Protein AF-A0A4P7Z1M5-F1 (afdb_monomer_lite)

Secondary structure (DSSP, 8-state):
------HHHHHHHHHHHHT-HHHHHHHHHHHH-STTTGGGHHHHHHHHHHHHHHHHHHHHHHHHHHHHHHTT--

Radius of gyration: 16.15 Å; chains: 1; bounding box: 37×18×47 Å

pLDDT: mean 91.04, std 10.07, range [46.22, 97.25]

Sequence (74 aa):
MPFTLSEDEAAALDALAGYGTDAFLKVFYKEMGEAYLRPHEAGLRSLFASVRSHVPTVLERARTARKAFAGKEG

Foldseek 3Di:
DDDDDDLVRLVVLLVVLVVPLVVVQVVCCVPPNDPPCVVPSVVSNVSSVVSPVPSVVVNVVVVVVVVVVVVVPD

Structure (mmCIF, N/CA/C/O backbone):
data_AF-A0A4P7Z1M5-F1
#
_entry.id   AF-A0A4P7Z1M5-F1
#
loop_
_atom_site.group_PDB
_atom_site.id
_atom_site.type_symbol
_atom_site.label_atom_id
_atom_site.label_alt_id
_atom_site.label_comp_id
_atom_site.label_asym_id
_atom_site.label_entity_id
_atom_site.label_seq_id
_atom_site.pdbx_PDB_ins_code
_atom_site.Cartn_x
_atom_site.Cartn_y
_atom_site.Cartn_z
_atom_site.occupancy
_atom_site.B_iso_or_equiv
_atom_site.auth_seq_id
_atom_site.auth_comp_id
_atom_site.auth_asym_id
_atom_site.auth_atom_id
_atom_site.pdbx_PDB_model_num
ATOM 1 N N . MET A 1 1 ? 16.126 2.322 15.085 1.00 54.88 1 MET A N 1
ATOM 2 C CA . MET A 1 1 ? 14.791 2.645 15.632 1.00 54.88 1 MET A CA 1
ATOM 3 C C . MET A 1 1 ? 13.745 1.902 14.815 1.00 54.88 1 MET A C 1
ATOM 5 O O . MET A 1 1 ? 13.964 1.786 13.613 1.00 54.88 1 MET A O 1
ATOM 9 N N . PRO A 1 2 ? 12.679 1.359 15.423 1.00 83.44 2 PRO A N 1
ATOM 10 C CA . PRO A 1 2 ? 11.603 0.717 14.673 1.00 83.44 2 PRO A CA 1
ATOM 11 C C . PRO A 1 2 ? 10.812 1.747 13.851 1.00 83.44 2 PRO A C 1
ATOM 13 O O . PRO A 1 2 ? 10.634 2.888 14.274 1.00 83.44 2 PRO A O 1
ATOM 16 N N . PHE A 1 3 ? 10.349 1.335 12.671 1.00 85.81 3 PHE A N 1
ATOM 17 C CA . PHE A 1 3 ? 9.410 2.106 11.858 1.00 85.81 3 PHE A CA 1
ATOM 18 C C . PHE A 1 3 ? 8.008 1.970 12.461 1.00 85.81 3 PHE A C 1
ATOM 20 O O . PHE A 1 3 ? 7.559 0.851 12.709 1.00 85.81 3 PHE A O 1
ATOM 27 N N . THR A 1 4 ? 7.341 3.093 12.726 1.00 91.38 4 THR A N 1
ATOM 28 C CA . THR A 1 4 ? 6.038 3.124 13.408 1.00 91.38 4 THR A CA 1
ATOM 29 C C . THR A 1 4 ? 5.067 3.948 12.577 1.00 91.38 4 THR A C 1
ATOM 31 O O . THR A 1 4 ? 5.460 4.987 12.056 1.00 91.38 4 THR A O 1
ATOM 34 N N . LEU A 1 5 ? 3.823 3.484 12.464 1.00 92.56 5 LEU A N 1
ATOM 35 C CA . LEU A 1 5 ? 2.739 4.187 11.781 1.00 92.56 5 LEU A CA 1
ATOM 36 C C . LEU A 1 5 ? 1.658 4.554 12.797 1.00 92.56 5 LEU A C 1
ATOM 38 O O . LEU A 1 5 ? 1.340 3.757 13.684 1.00 92.56 5 LEU A O 1
ATOM 42 N N . SER A 1 6 ? 1.074 5.735 12.641 1.00 94.62 6 SER A N 1
ATOM 43 C CA . SER A 1 6 ? -0.222 6.066 13.228 1.00 94.62 6 SER A CA 1
ATOM 44 C C . SER A 1 6 ? -1.338 5.219 12.601 1.00 94.62 6 SER A C 1
ATOM 46 O O . SER A 1 6 ? -1.160 4.588 11.555 1.00 94.62 6 SER A O 1
ATOM 48 N N . GLU A 1 7 ? -2.513 5.198 13.234 1.00 93.88 7 GLU A N 1
ATOM 49 C CA . GLU A 1 7 ? -3.661 4.460 12.695 1.00 93.88 7 GLU A CA 1
ATOM 50 C C . GLU A 1 7 ? -4.108 4.996 11.329 1.00 93.88 7 GLU A C 1
ATOM 52 O O . GLU A 1 7 ? -4.410 4.201 10.441 1.00 93.88 7 GLU A O 1
ATOM 57 N N . ASP A 1 8 ? -4.086 6.317 11.135 1.00 95.50 8 ASP A N 1
ATOM 58 C CA . ASP A 1 8 ? -4.484 6.943 9.870 1.00 95.50 8 ASP A CA 1
ATOM 59 C C . ASP A 1 8 ? -3.489 6.630 8.745 1.00 95.50 8 ASP A C 1
ATOM 61 O O . ASP A 1 8 ? -3.894 6.313 7.626 1.00 95.50 8 ASP A O 1
ATOM 65 N N . GLU A 1 9 ? -2.183 6.636 9.032 1.00 96.06 9 GLU A N 1
ATOM 66 C CA . GLU A 1 9 ? -1.160 6.228 8.061 1.00 96.06 9 GLU A CA 1
ATOM 67 C C . GLU A 1 9 ? -1.281 4.741 7.706 1.00 96.06 9 GLU A C 1
ATOM 69 O O . GLU A 1 9 ? -1.156 4.367 6.539 1.00 96.06 9 GLU A O 1
ATOM 74 N N . ALA A 1 10 ? -1.566 3.887 8.694 1.00 95.38 10 ALA A N 1
ATOM 75 C CA . ALA A 1 10 ? -1.817 2.470 8.460 1.00 95.38 10 ALA A CA 1
ATOM 76 C C . ALA A 1 10 ? -3.080 2.253 7.608 1.00 95.38 10 ALA A C 1
ATOM 78 O O . ALA A 1 10 ? -3.058 1.436 6.690 1.00 95.38 10 ALA A O 1
ATOM 79 N N . ALA A 1 11 ? -4.152 3.012 7.851 1.00 95.38 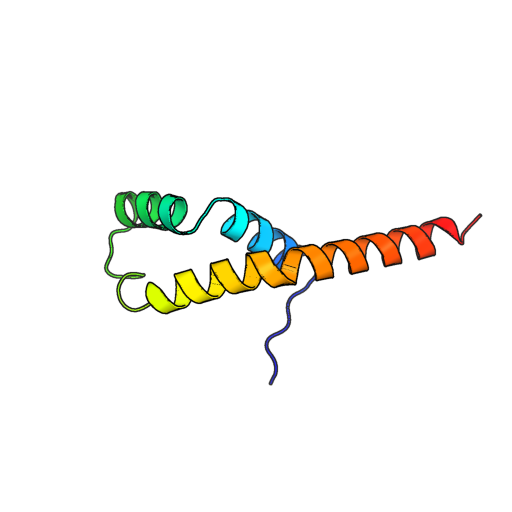11 ALA A N 1
ATOM 80 C CA . ALA A 1 11 ? -5.373 2.970 7.049 1.00 95.38 11 ALA A CA 1
ATOM 81 C C . ALA A 1 11 ? -5.142 3.447 5.607 1.00 95.38 11 ALA A C 1
ATOM 83 O O . ALA A 1 11 ? -5.636 2.827 4.665 1.00 95.38 11 ALA A O 1
ATO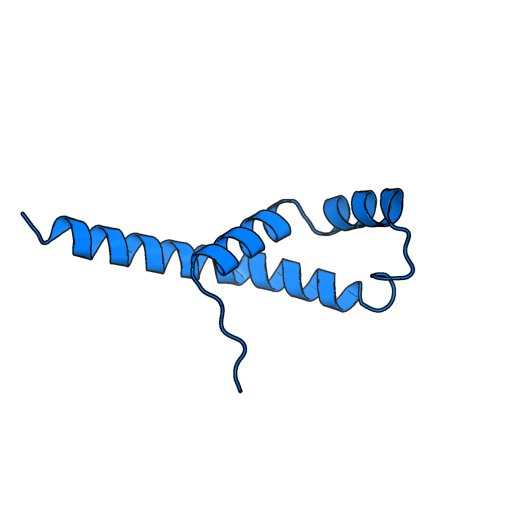M 84 N N . ALA A 1 12 ? -4.353 4.506 5.415 1.00 95.88 12 ALA A N 1
ATOM 85 C CA . ALA A 1 12 ? -3.975 4.976 4.086 1.00 95.88 12 ALA A CA 1
ATOM 86 C C . ALA A 1 12 ? -3.150 3.924 3.327 1.00 95.88 12 ALA A C 1
ATOM 88 O O . ALA A 1 12 ? -3.395 3.666 2.145 1.00 95.88 12 ALA A O 1
ATOM 89 N N . LEU A 1 13 ? -2.200 3.281 4.011 1.00 95.19 13 LEU A N 1
ATOM 90 C CA . LEU A 1 13 ? -1.377 2.225 3.432 1.00 95.19 13 LEU A CA 1
ATOM 91 C C . LEU A 1 13 ? -2.208 0.984 3.069 1.00 95.19 13 LEU A C 1
ATOM 93 O O . LEU A 1 13 ? -1.993 0.405 2.004 1.00 95.19 13 LEU A O 1
ATOM 97 N N . ASP A 1 14 ? -3.176 0.610 3.908 1.00 95.38 14 ASP A N 1
ATOM 98 C CA . ASP A 1 14 ? -4.126 -0.471 3.627 1.00 95.38 14 ASP A CA 1
ATOM 99 C C . ASP A 1 14 ? -4.966 -0.184 2.378 1.00 95.38 14 ASP A C 1
ATOM 101 O O . ASP A 1 14 ? -5.039 -1.015 1.473 1.00 95.38 14 ASP A O 1
ATOM 105 N N . ALA A 1 15 ? -5.516 1.029 2.266 1.00 94.56 15 ALA A N 1
ATOM 106 C CA . ALA A 1 15 ? -6.295 1.444 1.101 1.00 94.56 15 ALA A CA 1
ATOM 107 C C . ALA A 1 15 ? -5.468 1.402 -0.198 1.00 94.56 15 ALA A C 1
ATOM 109 O O . ALA A 1 15 ? -5.932 0.879 -1.216 1.00 94.56 15 ALA A O 1
ATOM 110 N N . LEU A 1 16 ? -4.224 1.897 -0.160 1.00 93.81 16 LEU A N 1
ATOM 111 C CA . LEU A 1 16 ? -3.298 1.842 -1.297 1.00 93.81 16 LEU A CA 1
ATOM 112 C C . LEU A 1 16 ? -2.979 0.400 -1.704 1.00 93.81 16 LEU A C 1
ATOM 114 O O . LEU A 1 16 ? -3.036 0.060 -2.887 1.00 93.81 16 LEU A O 1
ATOM 118 N N . ALA A 1 17 ? -2.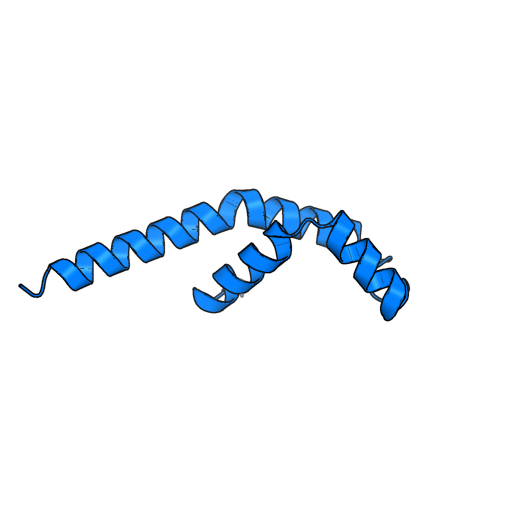662 -0.460 -0.735 1.00 94.12 17 ALA A N 1
ATOM 119 C CA . ALA A 1 17 ? -2.337 -1.854 -1.007 1.00 94.12 17 ALA A CA 1
ATOM 120 C C . ALA A 1 17 ? -3.560 -2.653 -1.488 1.00 94.12 17 ALA A C 1
ATOM 122 O O . ALA A 1 17 ? -3.419 -3.547 -2.330 1.00 94.12 17 ALA A O 1
ATOM 123 N N . GLY A 1 18 ? -4.755 -2.310 -0.999 1.00 91.44 18 GLY A N 1
ATOM 124 C CA . GLY A 1 18 ? -6.035 -2.910 -1.370 1.00 91.44 18 GLY A CA 1
ATOM 125 C C . GLY A 1 18 ? -6.411 -2.712 -2.840 1.00 91.44 18 GLY A C 1
ATOM 126 O O . GLY A 1 18 ? -7.007 -3.609 -3.432 1.00 91.44 18 GLY A O 1
ATOM 127 N N . TYR A 1 19 ? -5.985 -1.607 -3.465 1.00 84.62 19 TYR A N 1
ATOM 128 C CA . TYR A 1 19 ? -6.166 -1.371 -4.906 1.00 84.62 19 TYR A CA 1
ATOM 129 C C . TYR A 1 19 ? -5.461 -2.428 -5.779 1.00 84.62 19 TYR A C 1
ATOM 131 O O . TYR A 1 19 ? -5.869 -2.696 -6.909 1.00 84.62 19 TYR A O 1
ATOM 139 N N . GLY A 1 20 ? -4.422 -3.069 -5.233 1.00 89.00 20 GLY A N 1
ATOM 140 C CA . GLY A 1 20 ? -3.635 -4.101 -5.894 1.00 89.00 20 GLY A CA 1
ATOM 141 C C . GLY A 1 20 ? -2.370 -3.545 -6.544 1.00 89.00 20 GLY A C 1
ATOM 142 O O . GLY A 1 20 ? -2.394 -2.558 -7.281 1.00 89.00 20 GLY A O 1
ATOM 143 N N . THR A 1 21 ? -1.240 -4.211 -6.289 1.00 93.25 21 THR A N 1
ATOM 144 C CA . THR A 1 21 ? 0.080 -3.739 -6.730 1.00 93.25 21 THR A CA 1
ATOM 145 C C . THR A 1 21 ? 0.195 -3.617 -8.247 1.00 93.25 21 THR A C 1
ATOM 147 O O . THR A 1 21 ? 0.781 -2.653 -8.722 1.00 93.25 21 THR A O 1
ATOM 150 N N . ASP A 1 22 ? -0.382 -4.541 -9.019 1.00 94.00 22 ASP A N 1
ATOM 151 C CA . ASP A 1 22 ? -0.290 -4.500 -10.485 1.00 94.00 22 ASP A CA 1
ATOM 152 C C . ASP A 1 22 ? -1.068 -3.329 -11.086 1.00 94.00 22 ASP A C 1
ATOM 154 O O . ASP A 1 22 ? -0.575 -2.651 -11.985 1.00 94.00 22 ASP A O 1
ATOM 158 N N . ALA A 1 23 ? -2.268 -3.058 -10.567 1.00 94.31 23 ALA A N 1
ATOM 159 C CA . ALA A 1 23 ? -3.068 -1.920 -11.002 1.00 94.31 23 ALA A CA 1
ATOM 160 C C . ALA A 1 23 ? -2.364 -0.599 -10.660 1.00 94.31 23 ALA A C 1
ATOM 162 O O . ALA A 1 23 ? -2.286 0.294 -11.506 1.00 94.31 23 ALA A O 1
ATOM 163 N N . PHE A 1 24 ? -1.785 -0.513 -9.457 1.00 93.94 24 PHE A N 1
ATOM 164 C CA . PHE A 1 24 ? -0.978 0.628 -9.031 1.00 93.94 24 PHE A CA 1
ATOM 165 C C . PHE A 1 24 ? 0.239 0.842 -9.942 1.00 93.94 24 PHE A C 1
ATOM 167 O O . PHE A 1 24 ? 0.398 1.926 -10.499 1.00 93.94 24 PHE A O 1
ATOM 174 N N . LEU A 1 25 ? 1.065 -0.190 -10.148 1.00 94.81 25 LEU A N 1
ATOM 175 C CA . LEU A 1 25 ? 2.270 -0.109 -10.979 1.00 94.81 25 LEU A CA 1
ATOM 176 C C . LEU A 1 25 ? 1.941 0.250 -12.426 1.00 94.81 25 LEU A C 1
ATOM 178 O O . LEU A 1 25 ? 2.621 1.083 -13.014 1.00 94.81 25 LEU A O 1
ATOM 182 N N . LYS A 1 26 ? 0.867 -0.315 -12.988 1.00 95.56 26 LYS A N 1
ATOM 183 C CA . LYS A 1 26 ? 0.423 -0.002 -14.349 1.00 95.56 26 LYS A CA 1
ATOM 184 C C . LYS A 1 26 ? 0.138 1.489 -14.530 1.00 95.56 26 LYS A C 1
ATOM 186 O O . LYS A 1 26 ? 0.585 2.074 -15.513 1.00 95.56 26 LYS A O 1
ATOM 191 N N . VAL A 1 27 ? -0.612 2.102 -13.611 1.00 95.31 27 VAL A N 1
ATOM 192 C CA . VAL A 1 27 ? -0.928 3.539 -13.683 1.00 95.31 27 VAL A CA 1
ATOM 193 C C . VAL A 1 27 ? 0.311 4.373 -13.372 1.00 95.31 27 VAL A C 1
ATOM 195 O O . VAL A 1 27 ? 0.611 5.310 -14.106 1.00 95.31 27 VAL A O 1
ATOM 198 N N . PHE A 1 28 ? 1.072 4.004 -12.342 1.00 95.00 28 PHE A N 1
ATOM 199 C CA . PHE A 1 28 ? 2.280 4.727 -11.961 1.00 95.00 28 PHE A CA 1
ATOM 200 C C . PHE A 1 28 ? 3.294 4.771 -13.108 1.00 95.00 28 PHE A C 1
ATOM 202 O O . PHE A 1 28 ? 3.774 5.842 -13.459 1.00 95.00 28 PHE A O 1
ATOM 209 N N . TYR A 1 29 ? 3.586 3.634 -13.742 1.00 96.56 29 TYR A N 1
ATOM 210 C CA . TYR A 1 29 ? 4.524 3.568 -14.863 1.00 96.56 29 TYR A CA 1
ATOM 211 C C . TYR A 1 29 ? 4.021 4.292 -16.104 1.00 96.56 29 TYR A C 1
ATOM 213 O O . TYR A 1 29 ? 4.826 4.881 -16.822 1.00 96.56 29 TYR A O 1
ATOM 221 N N . LYS A 1 30 ? 2.704 4.309 -16.331 1.00 96.81 30 LYS A N 1
ATOM 222 C CA . LYS A 1 30 ? 2.106 5.072 -17.427 1.00 96.81 30 LYS A CA 1
ATOM 223 C C . LYS A 1 30 ? 2.309 6.580 -17.262 1.00 96.81 30 LYS A C 1
ATOM 225 O O . LYS A 1 30 ? 2.618 7.243 -18.243 1.00 96.81 30 LYS A O 1
ATOM 230 N N . GLU A 1 31 ? 2.122 7.109 -16.055 1.00 97.25 31 GLU A N 1
ATOM 231 C CA . GLU A 1 31 ? 2.120 8.561 -15.821 1.00 97.25 31 GLU A CA 1
ATOM 232 C C . GLU A 1 31 ? 3.501 9.108 -15.415 1.00 97.25 31 GLU A C 1
ATOM 234 O O . GLU A 1 31 ? 3.875 10.207 -15.814 1.00 97.25 31 GLU A O 1
ATOM 239 N N . MET A 1 32 ? 4.281 8.340 -14.649 1.00 95.19 32 MET A N 1
ATOM 240 C CA . MET A 1 32 ? 5.552 8.780 -14.048 1.00 95.19 32 MET A CA 1
ATOM 241 C C . MET A 1 32 ? 6.787 8.121 -14.679 1.00 95.19 32 MET A C 1
ATOM 243 O O . MET A 1 32 ? 7.920 8.507 -14.381 1.00 95.19 32 MET A O 1
ATOM 247 N N . GLY A 1 33 ? 6.586 7.108 -1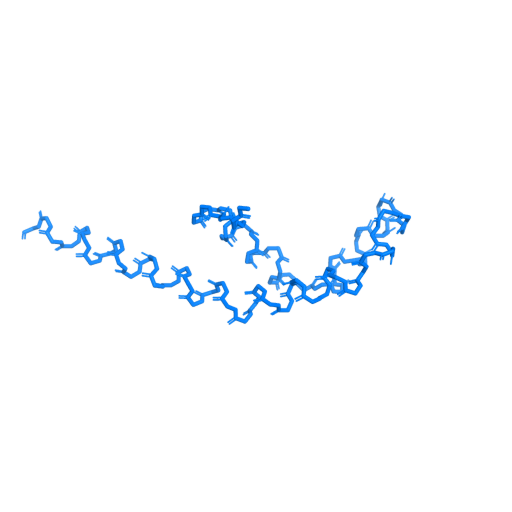5.525 1.00 95.00 33 GLY A N 1
ATOM 248 C CA . GLY A 1 33 ? 7.653 6.256 -16.039 1.00 95.00 33 GLY A CA 1
ATOM 249 C C . GLY A 1 33 ? 8.162 5.228 -15.022 1.00 95.00 33 GLY A C 1
ATOM 250 O O . GLY A 1 33 ? 7.808 5.212 -13.842 1.00 95.00 33 GLY A O 1
ATOM 251 N N . GLU A 1 34 ? 9.026 4.333 -15.494 1.00 95.56 34 GLU A N 1
ATOM 252 C CA . GLU A 1 34 ? 9.477 3.167 -14.722 1.00 95.56 34 GLU A CA 1
ATOM 253 C C . GLU A 1 34 ? 10.685 3.437 -13.822 1.00 95.56 34 GLU A C 1
ATOM 255 O O . GLU A 1 34 ? 10.904 2.716 -12.848 1.00 95.56 34 GLU A O 1
ATOM 260 N N . ALA A 1 35 ? 11.481 4.464 -14.132 1.00 96.00 35 ALA A N 1
ATOM 261 C CA . ALA A 1 35 ? 12.811 4.660 -13.551 1.00 96.00 35 ALA A CA 1
ATOM 262 C C . ALA A 1 35 ? 12.808 4.710 -12.013 1.00 96.00 35 ALA A C 1
ATOM 264 O O . ALA A 1 35 ? 13.724 4.182 -11.387 1.00 96.00 35 ALA A O 1
ATOM 265 N N . TYR A 1 36 ? 11.764 5.291 -11.419 1.00 92.19 36 TYR A N 1
ATOM 266 C CA . TYR A 1 36 ? 11.649 5.461 -9.971 1.00 92.19 36 TYR A CA 1
ATOM 267 C C . TYR A 1 36 ? 11.360 4.161 -9.217 1.00 92.19 36 TYR A C 1
ATOM 269 O O . TYR A 1 36 ? 11.931 3.932 -8.155 1.00 92.19 36 TYR A O 1
ATOM 277 N N . LEU A 1 37 ? 10.468 3.312 -9.737 1.00 94.56 37 LEU A N 1
ATOM 278 C CA . LEU A 1 37 ? 9.971 2.147 -8.996 1.00 94.56 37 LEU A CA 1
ATOM 279 C C . LEU A 1 37 ? 10.463 0.811 -9.543 1.00 94.56 37 LEU A C 1
ATOM 281 O O . LEU A 1 37 ? 10.474 -0.157 -8.792 1.00 94.56 37 LEU A O 1
ATOM 285 N N . ARG A 1 38 ? 10.910 0.725 -10.799 1.00 95.50 38 ARG A N 1
ATOM 286 C CA . ARG A 1 38 ? 11.424 -0.525 -11.384 1.00 95.50 38 ARG A CA 1
ATOM 287 C C . ARG A 1 38 ? 12.566 -1.154 -10.569 1.00 95.50 38 ARG A C 1
ATOM 289 O O . ARG A 1 38 ? 12.511 -2.360 -10.344 1.00 95.50 38 ARG A O 1
ATOM 296 N N . PRO A 1 39 ? 13.553 -0.400 -10.037 1.00 97.06 39 PRO A N 1
ATOM 297 C CA . PRO A 1 39 ? 14.590 -0.987 -9.179 1.00 97.06 39 PRO A CA 1
ATOM 298 C C . PRO A 1 39 ? 14.055 -1.539 -7.847 1.00 97.06 39 PRO A C 1
ATOM 300 O O . PRO A 1 39 ? 14.708 -2.358 -7.207 1.00 97.06 39 PRO A O 1
ATOM 303 N N . HIS A 1 40 ? 12.874 -1.089 -7.420 1.00 96.38 40 HIS A N 1
ATOM 304 C CA . HIS A 1 40 ? 12.275 -1.396 -6.122 1.00 96.38 40 HIS A CA 1
ATOM 305 C C . HIS A 1 40 ? 10.979 -2.211 -6.238 1.00 96.38 40 HIS A C 1
ATOM 307 O O . HIS A 1 40 ? 10.306 -2.435 -5.232 1.00 96.38 40 HIS A O 1
ATOM 313 N N . GLU A 1 41 ? 10.627 -2.685 -7.437 1.00 95.81 41 GLU A N 1
ATOM 314 C CA . GLU A 1 41 ? 9.320 -3.281 -7.722 1.00 95.81 41 GLU A CA 1
ATOM 315 C C . GLU A 1 41 ? 9.057 -4.519 -6.858 1.00 95.81 41 GLU A C 1
ATOM 317 O O . GLU A 1 41 ? 7.990 -4.655 -6.260 1.00 95.81 41 GLU A O 1
ATOM 322 N N . ALA A 1 42 ? 10.059 -5.390 -6.716 1.00 96.75 42 ALA A N 1
ATOM 323 C CA . ALA A 1 42 ? 9.971 -6.566 -5.854 1.00 96.75 42 ALA A CA 1
ATOM 324 C C . ALA A 1 42 ? 9.717 -6.186 -4.384 1.00 96.75 42 ALA A C 1
ATOM 326 O O . ALA A 1 42 ? 8.900 -6.813 -3.706 1.00 96.75 42 ALA A O 1
ATOM 327 N N . GLY A 1 43 ? 10.372 -5.123 -3.908 1.00 96.75 43 GLY A N 1
ATOM 328 C CA . GLY A 1 43 ? 10.163 -4.580 -2.568 1.00 96.75 43 GLY A CA 1
ATOM 329 C C . GLY A 1 43 ? 8.749 -4.031 -2.388 1.00 96.75 43 GLY A C 1
ATOM 330 O O . GLY A 1 43 ? 8.095 -4.350 -1.400 1.00 96.75 43 GLY A O 1
ATOM 331 N N . LEU A 1 44 ? 8.235 -3.285 -3.370 1.00 95.69 44 LEU A N 1
ATOM 332 C CA . LEU A 1 44 ? 6.873 -2.749 -3.344 1.00 95.69 44 LEU A CA 1
ATOM 333 C C . LEU A 1 44 ? 5.815 -3.862 -3.358 1.00 95.69 44 LEU A C 1
ATOM 335 O O . LEU A 1 44 ? 4.853 -3.814 -2.591 1.00 95.69 44 LEU A O 1
ATOM 339 N N . ARG A 1 45 ? 6.007 -4.893 -4.189 1.00 96.12 45 ARG A N 1
ATOM 340 C CA . ARG A 1 45 ? 5.144 -6.085 -4.232 1.00 96.12 45 ARG A CA 1
ATOM 341 C C . ARG A 1 45 ? 5.112 -6.797 -2.885 1.00 96.12 45 ARG A C 1
ATOM 343 O O . ARG A 1 45 ? 4.029 -7.094 -2.382 1.00 96.12 45 ARG A O 1
ATOM 350 N N . SER A 1 46 ? 6.280 -7.014 -2.284 1.00 97.00 46 SER A N 1
ATOM 351 C CA . SER A 1 46 ? 6.399 -7.613 -0.952 1.00 97.00 46 SER A CA 1
ATOM 352 C C . SER A 1 46 ? 5.736 -6.752 0.131 1.00 97.00 46 SER A C 1
ATOM 354 O O . SER A 1 46 ? 4.985 -7.267 0.964 1.00 97.00 46 SER A O 1
ATOM 356 N N . LEU A 1 47 ? 5.931 -5.430 0.079 1.00 95.12 47 LEU A N 1
ATOM 357 C CA . LEU A 1 47 ? 5.316 -4.481 1.004 1.00 95.12 47 LEU A CA 1
ATOM 358 C C . LEU A 1 47 ? 3.789 -4.542 0.921 1.00 95.12 47 LEU A C 1
ATOM 360 O O . LEU A 1 47 ? 3.135 -4.769 1.932 1.00 95.12 47 LEU A O 1
ATOM 364 N N . PHE A 1 48 ? 3.209 -4.406 -0.272 1.00 96.06 48 PHE A N 1
ATOM 365 C CA . PHE A 1 48 ? 1.753 -4.413 -0.450 1.00 96.06 48 PHE A CA 1
ATOM 366 C C . PHE A 1 48 ? 1.137 -5.774 -0.098 1.00 96.06 48 PHE A C 1
ATOM 368 O O . PHE A 1 48 ? 0.023 -5.838 0.421 1.00 96.06 48 PHE A O 1
ATOM 375 N N . ALA A 1 49 ? 1.842 -6.880 -0.348 1.00 95.62 49 ALA A N 1
ATOM 376 C CA . ALA A 1 49 ? 1.417 -8.200 0.115 1.00 95.62 49 ALA A CA 1
ATOM 377 C C . ALA A 1 49 ? 1.415 -8.295 1.651 1.00 95.62 49 ALA A C 1
ATOM 379 O O . ALA A 1 49 ? 0.448 -8.788 2.230 1.00 95.62 49 ALA A O 1
ATOM 380 N N . SER A 1 50 ? 2.458 -7.781 2.306 1.00 95.31 50 SER A N 1
ATOM 381 C CA . SER A 1 50 ? 2.576 -7.761 3.769 1.00 95.31 50 SER A CA 1
ATOM 382 C C . SER A 1 50 ? 1.527 -6.859 4.420 1.00 95.31 50 SER A C 1
ATOM 384 O O . SER A 1 50 ? 0.950 -7.219 5.442 1.00 95.31 50 SER A O 1
ATOM 386 N N . VAL A 1 51 ? 1.236 -5.708 3.812 1.00 95.44 51 VAL A N 1
ATOM 387 C CA . VAL A 1 51 ? 0.188 -4.792 4.276 1.00 95.44 51 VAL A CA 1
ATOM 388 C C . VAL A 1 51 ? -1.165 -5.490 4.250 1.00 95.44 51 VAL A C 1
ATOM 390 O O . VAL A 1 51 ? -1.805 -5.594 5.292 1.00 95.44 51 VAL A O 1
ATOM 393 N N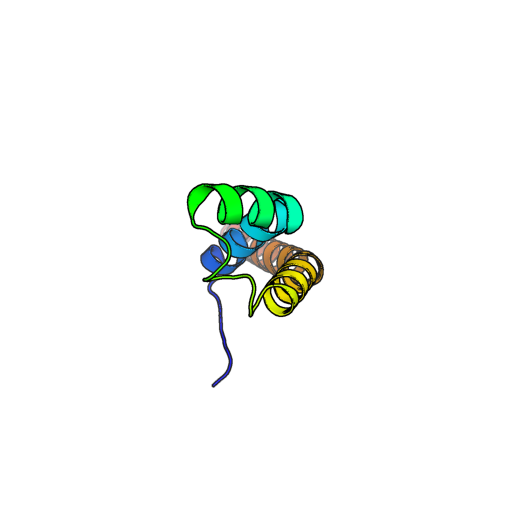 . ARG A 1 52 ? -1.551 -6.066 3.104 1.00 93.94 52 ARG A N 1
ATOM 394 C CA . ARG A 1 52 ? -2.845 -6.751 2.947 1.00 93.94 52 ARG A CA 1
ATOM 395 C C . ARG A 1 52 ? -3.041 -7.928 3.903 1.00 93.94 52 ARG A C 1
ATOM 397 O O . ARG A 1 52 ? -4.178 -8.248 4.231 1.00 93.94 52 ARG A O 1
ATOM 404 N N . SER A 1 53 ? -1.968 -8.588 4.337 1.00 94.44 53 SER A N 1
ATOM 405 C CA . SER A 1 53 ? -2.066 -9.716 5.270 1.00 94.44 53 SER A CA 1
ATOM 406 C C . SER A 1 53 ? -2.126 -9.298 6.741 1.00 94.44 53 SER A C 1
ATOM 408 O O . SER A 1 53 ? -2.792 -9.972 7.525 1.00 94.44 53 SER A O 1
ATOM 410 N N . HIS A 1 54 ? -1.479 -8.196 7.134 1.00 93.44 54 HIS A N 1
ATOM 411 C CA . HIS A 1 54 ? -1.339 -7.832 8.551 1.00 93.44 54 HIS A CA 1
ATOM 412 C C . HIS A 1 54 ? -2.162 -6.606 8.958 1.00 93.44 54 HIS A C 1
ATOM 414 O O . HIS A 1 54 ? -2.791 -6.609 10.020 1.00 93.44 54 HIS A O 1
ATOM 420 N N . VAL A 1 55 ? -2.161 -5.554 8.138 1.00 93.44 55 VAL A N 1
ATOM 421 C CA . VAL A 1 55 ? -2.685 -4.232 8.510 1.00 93.44 55 VAL A CA 1
ATOM 422 C C . VAL A 1 55 ? -4.198 -4.234 8.757 1.00 93.44 55 VAL A C 1
ATOM 424 O O . VAL A 1 55 ? -4.588 -3.694 9.796 1.00 93.44 55 VAL A O 1
ATOM 427 N N . PRO A 1 56 ? -5.051 -4.909 7.955 1.00 93.75 56 PRO A N 1
ATOM 428 C CA . PRO A 1 56 ? -6.487 -4.978 8.238 1.00 93.75 56 PRO A CA 1
ATOM 429 C C . PRO A 1 56 ? -6.800 -5.488 9.649 1.00 93.75 56 PRO A C 1
ATOM 431 O O . PRO A 1 56 ? -7.626 -4.921 10.360 1.00 93.75 56 PRO A O 1
ATOM 434 N N . THR A 1 57 ? -6.085 -6.524 10.100 1.00 94.12 57 THR A N 1
ATOM 435 C CA . THR A 1 57 ? -6.289 -7.105 11.436 1.00 94.12 57 THR A CA 1
ATOM 436 C C . THR A 1 57 ? -5.896 -6.124 12.540 1.00 94.12 57 THR A C 1
ATOM 438 O O . THR A 1 57 ? -6.566 -6.044 13.571 1.00 94.12 57 THR A O 1
ATOM 441 N N . VAL A 1 58 ? -4.810 -5.371 12.347 1.00 93.12 58 VAL A N 1
ATOM 442 C CA . VAL A 1 58 ? -4.362 -4.353 13.309 1.00 93.12 58 VAL A CA 1
ATOM 443 C C . VAL A 1 58 ? -5.369 -3.205 13.386 1.00 93.12 58 VAL A C 1
ATOM 445 O O . VAL A 1 58 ? -5.742 -2.803 14.489 1.00 93.12 58 VAL A O 1
ATOM 448 N N . LEU A 1 59 ? -5.863 -2.730 12.240 1.00 94.06 59 LEU A N 1
ATOM 449 C CA . LEU A 1 59 ? -6.868 -1.668 12.173 1.00 94.06 59 LEU A CA 1
ATOM 450 C C . LEU A 1 59 ? -8.189 -2.089 12.823 1.00 94.06 59 LEU A C 1
ATOM 452 O O . LEU A 1 59 ? -8.759 -1.329 13.604 1.00 94.06 59 LEU A O 1
ATOM 456 N N . GLU A 1 60 ? -8.658 -3.314 12.581 1.00 93.94 60 GLU A N 1
ATOM 457 C CA . GLU A 1 60 ? -9.879 -3.820 13.217 1.00 93.94 60 GLU A CA 1
ATOM 458 C C . GLU A 1 60 ? -9.734 -3.954 14.738 1.00 93.94 60 GLU A C 1
ATOM 460 O O . GLU A 1 60 ? -10.656 -3.614 15.487 1.00 93.94 60 GLU A O 1
ATOM 465 N N . ARG A 1 61 ? -8.557 -4.357 15.234 1.00 92.38 61 ARG A N 1
ATOM 466 C CA . ARG A 1 61 ? -8.266 -4.356 16.679 1.00 92.38 61 ARG A CA 1
ATOM 467 C C . ARG A 1 61 ? -8.309 -2.946 17.263 1.00 92.38 61 ARG A C 1
ATOM 469 O O . ARG A 1 61 ? -8.937 -2.751 18.303 1.00 92.38 61 ARG A O 1
ATOM 476 N N . ALA A 1 62 ? -7.696 -1.972 16.592 1.00 91.25 62 ALA A N 1
ATOM 477 C CA . ALA A 1 62 ? -7.696 -0.579 17.034 1.00 91.25 62 ALA A CA 1
ATOM 478 C C . ALA A 1 62 ? -9.121 0.006 17.072 1.00 91.25 62 ALA A C 1
ATOM 480 O O . ALA A 1 62 ? -9.545 0.565 18.087 1.00 91.25 62 ALA A O 1
ATOM 481 N N . ARG A 1 63 ? -9.915 -0.232 16.019 1.00 91.44 63 ARG A N 1
ATOM 482 C CA . ARG A 1 63 ? -11.336 0.149 15.957 1.00 91.44 63 ARG A CA 1
ATOM 483 C C . ARG A 1 63 ? -12.161 -0.495 17.066 1.00 91.44 63 ARG A C 1
ATOM 485 O O . ARG A 1 63 ? -12.976 0.183 17.690 1.00 91.44 63 ARG A O 1
ATOM 492 N N . THR A 1 64 ? -11.960 -1.787 17.317 1.00 91.62 64 THR A N 1
ATOM 493 C CA . THR A 1 64 ? -12.674 -2.524 18.370 1.00 91.62 64 THR A CA 1
ATOM 494 C C . THR A 1 64 ? -12.355 -1.954 19.749 1.00 91.62 64 THR A C 1
ATOM 496 O O . THR A 1 64 ? -13.271 -1.698 20.529 1.00 91.62 64 THR A O 1
ATOM 499 N N . ALA A 1 65 ? -11.077 -1.679 20.029 1.00 90.75 65 ALA A N 1
ATOM 500 C CA . ALA A 1 65 ? -10.661 -1.044 21.274 1.00 90.75 65 ALA A CA 1
ATOM 501 C C . ALA A 1 65 ? -11.320 0.333 21.440 1.00 90.75 65 ALA A C 1
ATOM 503 O O . ALA A 1 65 ? -11.956 0.584 22.462 1.00 90.75 65 ALA A O 1
ATOM 504 N N . ARG A 1 66 ? -11.270 1.191 20.411 1.00 89.62 66 ARG A N 1
ATOM 505 C CA . ARG A 1 66 ? -11.909 2.516 20.437 1.00 89.62 66 ARG A CA 1
ATOM 506 C C . ARG A 1 66 ? -13.404 2.431 20.751 1.00 89.62 66 ARG A C 1
ATOM 508 O O . ARG A 1 66 ? -13.881 3.174 21.603 1.00 89.62 66 ARG A O 1
ATOM 515 N N . LYS A 1 67 ? -14.136 1.512 20.110 1.00 89.06 67 LYS A N 1
ATOM 516 C CA . LYS A 1 67 ? -15.571 1.296 20.374 1.00 89.06 67 LYS A CA 1
ATOM 517 C C . LYS A 1 67 ? -15.833 0.850 21.815 1.00 89.06 67 LYS A C 1
ATOM 519 O O . LYS A 1 67 ? -16.767 1.344 22.436 1.00 89.06 67 LYS A O 1
ATOM 524 N N . ALA A 1 68 ? -15.009 -0.050 22.351 1.00 90.06 68 ALA A N 1
ATOM 525 C CA . ALA A 1 68 ? -15.147 -0.535 23.722 1.00 90.06 68 ALA A CA 1
ATOM 526 C C . ALA A 1 68 ? -14.893 0.560 24.773 1.00 90.06 68 ALA A C 1
ATOM 528 O O . ALA A 1 68 ? -15.542 0.560 25.816 1.00 90.06 68 ALA A O 1
ATOM 529 N N . PHE A 1 69 ? -13.973 1.493 24.503 1.00 85.81 69 PHE A N 1
ATOM 530 C CA . PHE A 1 69 ? -13.725 2.638 25.383 1.00 85.81 69 PHE A CA 1
ATOM 531 C C . PHE A 1 69 ? -14.807 3.715 25.258 1.00 85.81 69 PHE A C 1
ATOM 533 O O . PHE A 1 69 ? -15.287 4.191 26.280 1.00 85.81 69 PHE A O 1
ATOM 540 N N . ALA A 1 70 ? -15.262 4.031 24.042 1.00 82.44 70 ALA A N 1
ATOM 541 C CA . ALA A 1 70 ? -16.346 4.994 23.827 1.00 82.44 70 ALA A CA 1
ATOM 542 C C . ALA A 1 70 ? -17.693 4.522 24.413 1.00 82.44 70 ALA A C 1
ATOM 544 O O . ALA A 1 70 ? -18.492 5.329 24.868 1.00 82.44 70 ALA A O 1
ATOM 545 N N . GLY A 1 71 ? -17.947 3.209 24.430 1.00 66.81 71 GLY A N 1
ATOM 546 C CA . GLY A 1 71 ? -19.154 2.623 25.025 1.00 66.81 71 GLY A CA 1
ATOM 547 C C . GLY A 1 71 ? -19.123 2.475 26.552 1.00 66.81 71 GLY A C 1
ATOM 548 O O . GLY A 1 71 ? -20.115 2.033 27.121 1.00 66.81 71 GLY A O 1
ATOM 549 N N . LYS A 1 72 ? -18.007 2.802 27.217 1.00 58.84 72 LYS A N 1
ATOM 550 C CA . LYS A 1 72 ? -17.854 2.733 28.683 1.00 58.84 72 LYS A CA 1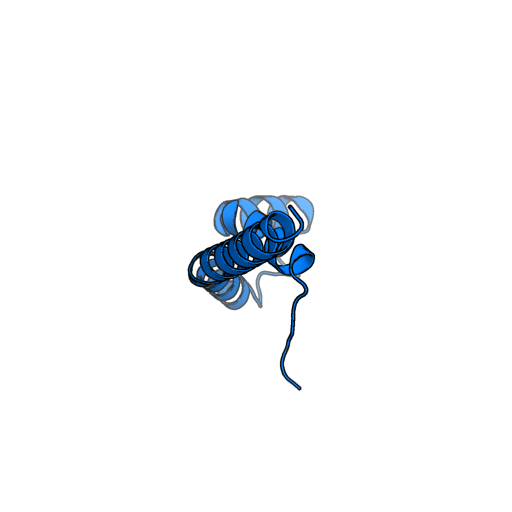
ATOM 551 C C . LYS A 1 72 ? -18.155 4.055 29.403 1.00 58.84 72 LYS A C 1
ATOM 553 O O . LYS A 1 72 ? -18.041 4.097 30.623 1.00 58.84 72 LYS A O 1
ATOM 558 N N . GLU A 1 73 ? -18.534 5.104 28.676 1.00 53.50 73 GLU A N 1
ATOM 559 C CA . GLU A 1 73 ? -18.894 6.422 29.228 1.00 53.50 73 GLU A CA 1
ATOM 560 C C . GLU A 1 73 ? -20.417 6.615 29.418 1.00 53.50 73 GLU A C 1
ATOM 562 O O . GLU A 1 73 ? -20.892 7.747 29.477 1.00 53.50 73 GLU A O 1
ATOM 567 N N . GLY A 1 74 ? -21.186 5.522 29.513 1.00 46.22 74 GLY A N 1
ATOM 568 C CA . GLY A 1 74 ? -22.635 5.527 29.767 1.00 46.22 74 GLY A CA 1
ATOM 569 C C . GLY A 1 74 ? -23.010 4.864 31.083 1.00 46.22 74 GLY A C 1
ATOM 570 O O . GLY A 1 74 ? -22.447 3.781 31.364 1.00 46.22 74 GLY A O 1
#